Protein AF-A0AAV6YDW3-F1 (afdb_monomer_lite)

Structure (mmCIF, N/CA/C/O backbone):
data_AF-A0AAV6YDW3-F1
#
_entry.id   AF-A0AAV6YDW3-F1
#
loop_
_atom_site.group_PDB
_atom_site.id
_atom_site.type_symbol
_atom_site.label_atom_id
_atom_site.label_alt_id
_atom_site.label_comp_id
_atom_site.label_asym_id
_atom_site.label_entity_id
_atom_site.label_seq_id
_atom_site.pdbx_PDB_ins_code
_atom_site.Cartn_x
_atom_site.Cartn_y
_atom_site.Cartn_z
_atom_site.occupancy
_atom_site.B_iso_or_equiv
_atom_site.auth_seq_id
_atom_site.auth_comp_id
_atom_site.auth_asym_id
_atom_site.auth_atom_id
_atom_site.pdbx_PDB_model_num
ATOM 1 N N . MET A 1 1 ? -44.031 37.460 118.265 1.00 44.16 1 MET A N 1
ATOM 2 C CA . MET A 1 1 ? -44.912 36.493 117.574 1.00 44.16 1 MET A CA 1
ATOM 3 C C . MET A 1 1 ? -44.853 36.763 116.082 1.00 44.16 1 MET A C 1
ATOM 5 O O . MET A 1 1 ? -45.245 37.826 115.623 1.00 44.16 1 MET A O 1
ATOM 9 N N . THR A 1 2 ? -44.232 35.830 115.377 1.00 41.59 2 THR A N 1
ATOM 10 C CA . THR A 1 2 ? -43.869 35.824 113.960 1.00 41.59 2 THR A CA 1
ATOM 11 C C . THR A 1 2 ? -45.089 35.579 113.068 1.00 41.59 2 THR A C 1
ATOM 13 O O . THR A 1 2 ? -45.880 34.676 113.323 1.00 41.59 2 THR A O 1
ATOM 16 N N . ARG A 1 3 ? -45.240 36.364 111.994 1.00 50.09 3 ARG A N 1
ATOM 17 C CA . ARG A 1 3 ? -46.097 36.019 110.849 1.00 50.09 3 ARG A CA 1
ATOM 18 C C . ARG A 1 3 ? -45.210 35.919 109.620 1.00 50.09 3 ARG A C 1
ATOM 20 O O . ARG A 1 3 ? -44.779 36.926 109.065 1.00 50.09 3 ARG A O 1
ATOM 27 N N . ASP A 1 4 ? -44.905 34.675 109.285 1.00 50.72 4 ASP A N 1
ATOM 28 C CA . ASP A 1 4 ? -44.016 34.274 108.210 1.00 50.72 4 ASP A CA 1
ATOM 29 C C . ASP A 1 4 ? -44.632 34.612 106.844 1.00 50.72 4 ASP A C 1
ATOM 31 O O . ASP A 1 4 ? -45.811 34.349 106.576 1.00 50.72 4 ASP A O 1
ATOM 35 N N . ARG A 1 5 ? -43.848 35.283 106.002 1.00 55.53 5 ARG A N 1
ATOM 36 C CA . ARG A 1 5 ? -44.283 35.894 104.743 1.00 55.53 5 ARG A CA 1
ATOM 37 C C . ARG A 1 5 ? -43.894 34.956 103.600 1.00 55.53 5 ARG A C 1
ATOM 39 O O . ARG A 1 5 ? -42.721 34.706 103.361 1.00 55.53 5 ARG A O 1
ATOM 46 N N . ARG A 1 6 ? -44.900 34.458 102.875 1.00 52.00 6 ARG A N 1
ATOM 47 C CA . ARG A 1 6 ? -44.760 33.703 101.616 1.00 52.00 6 ARG A CA 1
ATOM 48 C C . ARG A 1 6 ? -43.879 34.424 100.576 1.00 52.00 6 ARG A C 1
ATOM 50 O O . ARG A 1 6 ? -43.940 35.650 100.489 1.00 52.00 6 ARG A O 1
ATOM 57 N N . ARG A 1 7 ? -43.354 33.598 99.647 1.00 51.25 7 ARG A N 1
ATOM 58 C CA . ARG A 1 7 ? -42.756 33.850 98.302 1.00 51.25 7 ARG A CA 1
ATOM 59 C C . ARG A 1 7 ? -41.217 33.819 98.353 1.00 51.25 7 ARG A C 1
ATOM 61 O O . ARG A 1 7 ? -40.644 34.472 99.200 1.00 51.25 7 ARG A O 1
ATOM 68 N N . HIS A 1 8 ? -40.468 33.101 97.518 1.00 46.56 8 HIS A N 1
ATOM 69 C CA . HIS A 1 8 ? -40.717 32.537 96.192 1.00 46.56 8 HIS A CA 1
ATOM 70 C C . HIS A 1 8 ? -39.693 31.403 95.960 1.00 46.56 8 HIS A C 1
ATOM 72 O O . HIS A 1 8 ? -38.495 31.661 95.912 1.00 46.56 8 HIS A O 1
ATOM 78 N N . GLY A 1 9 ? -40.145 30.156 95.806 1.00 48.78 9 GLY A N 1
ATOM 79 C CA . GLY A 1 9 ? -39.332 29.083 95.231 1.00 48.78 9 GLY A CA 1
ATOM 80 C C . GLY A 1 9 ? -39.465 29.128 93.713 1.00 48.78 9 GLY A C 1
ATOM 81 O O . GLY A 1 9 ? -40.416 28.578 93.168 1.00 48.78 9 GLY A O 1
ATOM 82 N N . GLY A 1 10 ? -38.561 29.841 93.044 1.00 44.91 10 GLY A N 1
ATOM 83 C CA . GLY A 1 10 ? -38.456 29.892 91.585 1.00 44.91 10 GLY A CA 1
ATOM 84 C C . GLY A 1 10 ? -37.465 28.849 91.078 1.00 44.91 10 GLY A C 1
ATOM 85 O O . GLY A 1 10 ? -36.402 29.201 90.585 1.00 44.91 10 GLY A O 1
ATOM 86 N N . GLY A 1 11 ? -37.779 27.565 91.258 1.00 51.06 11 GLY A N 1
ATOM 87 C CA . GLY A 1 11 ? -37.057 26.480 90.597 1.00 51.06 11 GLY A CA 1
ATOM 88 C C . GLY A 1 11 ? -37.570 26.352 89.1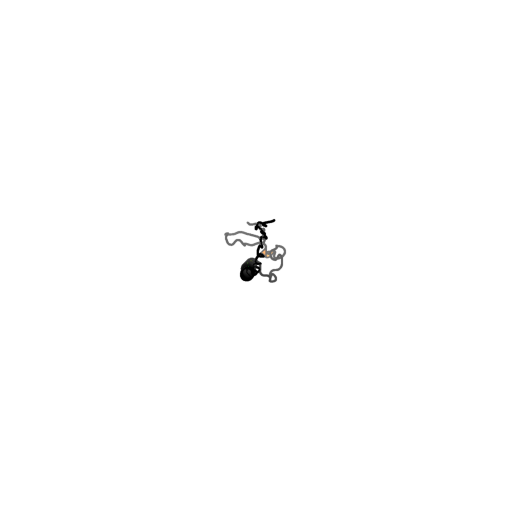70 1.00 51.06 11 GLY A C 1
ATOM 89 O O . GLY A 1 11 ? -38.575 25.689 88.933 1.00 51.06 11 GLY A O 1
ATOM 90 N N . GLU A 1 12 ? -36.919 27.029 88.230 1.00 48.06 12 GLU A N 1
ATOM 91 C CA . GLU A 1 12 ? -37.217 26.933 86.802 1.00 48.06 12 GLU A CA 1
ATOM 92 C C . GLU A 1 12 ? -36.916 25.505 86.316 1.00 48.06 12 GLU A C 1
ATOM 94 O O . GLU A 1 12 ? -35.780 25.134 86.015 1.00 48.06 12 GLU A O 1
ATOM 99 N N . HIS A 1 13 ? -37.941 24.655 86.287 1.00 55.34 13 HIS A N 1
ATOM 100 C CA . HIS A 1 13 ? -37.845 23.315 85.724 1.00 55.34 13 HIS A CA 1
ATOM 101 C C . HIS A 1 13 ? -37.905 23.436 84.194 1.00 55.34 13 HIS A C 1
ATOM 103 O O . HIS A 1 13 ? -38.980 23.443 83.596 1.00 55.34 13 HIS A O 1
ATOM 109 N N . ARG A 1 14 ? -36.745 23.598 83.544 1.00 58.53 14 ARG A N 1
ATOM 110 C CA . ARG A 1 14 ? -36.654 23.492 82.079 1.00 58.53 14 ARG A CA 1
ATOM 111 C C . ARG A 1 14 ? -36.919 22.038 81.669 1.00 58.53 14 ARG A C 1
ATOM 113 O O . ARG A 1 14 ? -36.224 21.153 82.172 1.00 58.53 14 ARG A O 1
ATOM 120 N N . PRO A 1 15 ? -37.865 21.757 80.756 1.00 65.06 15 PRO A N 1
ATOM 121 C CA . PRO A 1 15 ? -38.017 20.412 80.219 1.00 65.06 15 PRO A CA 1
ATOM 122 C C . PRO A 1 15 ? -36.770 20.025 79.400 1.00 65.06 15 PRO A C 1
ATOM 124 O O . PRO A 1 15 ? -36.152 20.896 78.775 1.00 65.06 15 PRO A O 1
ATOM 127 N N . PRO A 1 16 ? -36.369 18.740 79.384 1.00 68.31 16 PRO A N 1
ATOM 128 C CA . PRO A 1 16 ? -35.230 18.293 78.592 1.00 68.31 16 PRO A CA 1
ATOM 129 C C . PRO A 1 16 ? -35.503 18.492 77.089 1.00 68.31 16 PRO A C 1
ATOM 131 O O . PRO A 1 16 ? -36.642 18.330 76.642 1.00 68.31 16 PRO A O 1
ATOM 134 N N . PRO A 1 17 ? -34.482 18.822 76.277 1.00 63.31 17 PRO A N 1
ATOM 135 C CA . PRO A 1 17 ? -34.656 18.986 74.840 1.00 63.31 17 PRO A CA 1
ATOM 136 C C . PRO A 1 17 ? -35.069 17.655 74.198 1.00 63.31 17 PRO A C 1
ATOM 138 O O . PRO A 1 17 ? -34.374 16.643 74.315 1.00 63.31 17 PRO A O 1
ATOM 141 N N . VAL A 1 18 ? -36.200 17.663 73.489 1.00 67.44 18 VAL A N 1
ATOM 142 C CA . VAL A 1 18 ? -36.671 16.538 72.672 1.00 67.44 18 VAL A CA 1
ATOM 143 C C . VAL A 1 18 ? -35.637 16.276 71.573 1.00 67.44 18 VAL A C 1
ATOM 145 O O . VAL A 1 18 ? -35.454 17.091 70.666 1.00 67.44 18 VAL A O 1
ATOM 148 N N . ARG A 1 19 ? -34.932 15.141 71.657 1.00 63.16 19 ARG A N 1
ATOM 149 C CA . ARG A 1 19 ? -34.011 14.680 70.611 1.00 63.16 19 ARG A CA 1
ATOM 150 C C . ARG A 1 19 ? -34.823 14.399 69.345 1.00 63.16 19 ARG A C 1
ATOM 152 O O . ARG A 1 19 ? -35.603 13.451 69.313 1.00 63.16 19 ARG A O 1
ATOM 159 N N . LYS A 1 20 ? -34.649 15.218 68.304 1.00 66.12 20 LYS A N 1
ATOM 160 C CA . LYS A 1 20 ? -35.160 14.899 66.963 1.00 66.12 20 LYS A CA 1
ATOM 161 C C . LYS A 1 20 ? -34.512 13.585 66.492 1.00 66.12 20 LYS A C 1
ATOM 163 O O . LYS A 1 20 ? -33.308 13.421 66.710 1.00 66.12 20 LYS A O 1
ATOM 168 N N . PRO A 1 21 ? -35.261 12.656 65.873 1.00 67.44 21 PRO A N 1
ATOM 169 C CA . PRO A 1 21 ? -34.664 11.450 65.314 1.00 67.44 21 PRO A CA 1
ATOM 170 C C . PRO A 1 21 ? -33.630 11.818 64.232 1.00 67.44 21 PRO A C 1
ATOM 172 O O . PRO A 1 21 ? -33.793 12.843 63.559 1.00 67.44 21 PRO A O 1
ATOM 175 N N . PRO A 1 22 ? -32.557 11.021 64.075 1.00 67.88 22 PRO A N 1
ATOM 176 C CA . PRO A 1 22 ? -31.538 11.265 63.061 1.00 67.88 22 PRO A CA 1
ATOM 177 C C . PRO A 1 22 ? -32.168 11.238 61.663 1.00 67.88 22 PRO A C 1
ATOM 179 O O . PRO A 1 22 ? -33.020 10.398 61.372 1.00 67.88 22 PRO A O 1
ATOM 182 N N . ALA A 1 23 ? -31.765 12.183 60.811 1.00 68.50 23 ALA A N 1
ATOM 183 C CA . ALA A 1 23 ? -32.256 12.288 59.441 1.00 68.50 23 ALA A CA 1
ATOM 184 C C . ALA A 1 23 ? -32.012 10.976 58.662 1.00 68.50 23 ALA A C 1
ATOM 186 O O . ALA A 1 23 ? -30.963 10.349 58.848 1.00 68.50 23 ALA A O 1
ATOM 187 N N . PRO A 1 24 ? -32.941 10.549 57.784 1.00 68.06 24 PRO A N 1
ATOM 188 C CA . PRO A 1 24 ? -32.719 9.383 56.940 1.00 68.06 24 PRO A CA 1
ATOM 189 C C . PRO A 1 24 ? -31.531 9.635 55.993 1.00 68.06 24 PRO A C 1
ATOM 191 O O . PRO A 1 24 ? -31.353 10.761 55.522 1.00 68.06 24 PRO A O 1
ATOM 194 N N . PRO A 1 25 ? -30.710 8.612 55.697 1.00 68.06 25 PRO A N 1
ATOM 195 C CA . PRO A 1 25 ? -29.536 8.770 54.845 1.00 68.06 25 PRO A CA 1
ATOM 196 C C . PRO A 1 25 ? -29.942 9.243 53.434 1.00 68.06 25 PRO A C 1
ATOM 198 O O . PRO A 1 25 ? -30.832 8.634 52.830 1.00 68.06 25 PRO A O 1
ATOM 201 N N . PRO A 1 26 ? -29.315 10.300 52.884 1.00 64.50 26 PRO A N 1
ATOM 202 C CA . PRO A 1 26 ? -29.692 10.818 51.576 1.00 64.50 26 PRO A CA 1
ATOM 203 C C . PRO A 1 26 ? -29.249 9.910 50.408 1.00 64.50 26 PRO A C 1
ATOM 205 O O . PRO A 1 26 ? -28.121 9.432 50.332 1.00 64.50 26 PRO A O 1
ATOM 208 N N . GLU A 1 27 ? -30.205 9.701 49.499 1.00 62.06 27 GLU A N 1
ATOM 209 C CA . GLU A 1 27 ? -30.113 9.416 48.056 1.00 62.06 27 GLU A CA 1
ATOM 210 C C . GLU A 1 27 ? -29.158 8.334 47.509 1.00 62.06 27 GLU A C 1
ATOM 212 O O . GLU A 1 27 ? -28.184 8.582 46.802 1.00 62.06 27 GLU A O 1
ATOM 217 N N . ARG A 1 28 ? -29.597 7.075 47.611 1.00 64.75 28 ARG A N 1
ATOM 218 C CA . ARG A 1 28 ? -29.065 5.937 46.827 1.00 64.75 28 ARG A CA 1
ATOM 219 C C . ARG A 1 28 ? -29.390 5.976 45.319 1.00 64.75 28 ARG A C 1
ATOM 221 O O . ARG A 1 28 ? -28.801 5.212 44.554 1.00 64.75 28 ARG A O 1
ATOM 228 N N . LYS A 1 29 ? -30.352 6.802 44.876 1.00 66.88 29 LYS A N 1
ATOM 229 C CA . LYS A 1 29 ? -30.825 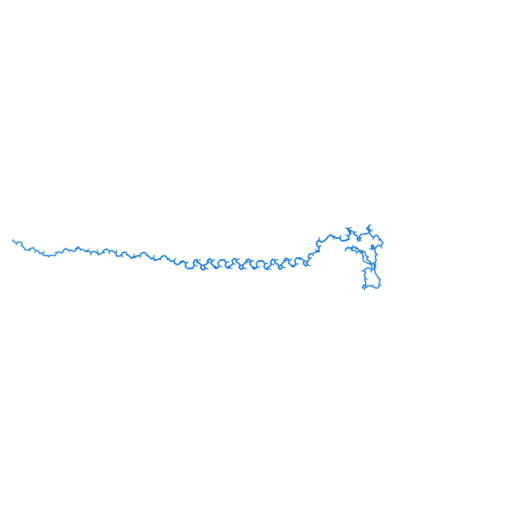6.850 43.473 1.00 66.88 29 LYS A CA 1
ATOM 230 C C . LYS A 1 29 ? -29.858 7.590 42.542 1.00 66.88 29 LYS A C 1
ATOM 232 O O . LYS A 1 29 ? -29.559 7.058 41.476 1.00 66.88 29 LYS A O 1
ATOM 237 N N . GLY A 1 30 ? -29.315 8.738 42.958 1.00 73.12 30 GLY A N 1
ATOM 238 C CA . GLY A 1 30 ? -28.357 9.512 42.154 1.00 73.12 30 GLY A CA 1
ATOM 239 C C . GLY A 1 30 ? -27.075 8.734 41.838 1.00 73.12 30 GLY A C 1
ATOM 240 O O . GLY A 1 30 ? -26.605 8.744 40.705 1.00 73.12 30 GLY A O 1
ATOM 241 N N . SER A 1 31 ? -26.581 7.947 42.799 1.00 82.44 31 SER A N 1
ATOM 242 C CA . SER A 1 31 ? -25.412 7.076 42.607 1.00 82.44 31 SER A CA 1
ATOM 243 C C . SER A 1 31 ? -25.631 6.007 41.524 1.00 82.44 31 SER A C 1
ATOM 245 O O . SER A 1 31 ? -24.743 5.763 40.710 1.00 82.44 31 SER A O 1
ATOM 247 N N . ARG A 1 32 ? -26.829 5.411 41.444 1.00 88.56 32 ARG A N 1
ATOM 248 C CA . ARG A 1 32 ? -27.157 4.433 40.390 1.00 88.56 32 ARG A CA 1
ATOM 249 C C . ARG A 1 32 ? -27.254 5.083 39.013 1.00 88.56 32 ARG A C 1
ATOM 251 O O . ARG A 1 32 ? -26.747 4.517 38.053 1.00 88.56 32 ARG A O 1
ATOM 258 N N . VAL A 1 33 ? -27.869 6.263 38.919 1.00 91.81 33 VAL A N 1
ATOM 259 C CA . VAL A 1 33 ? -27.963 7.014 37.654 1.00 91.81 33 VAL A CA 1
ATOM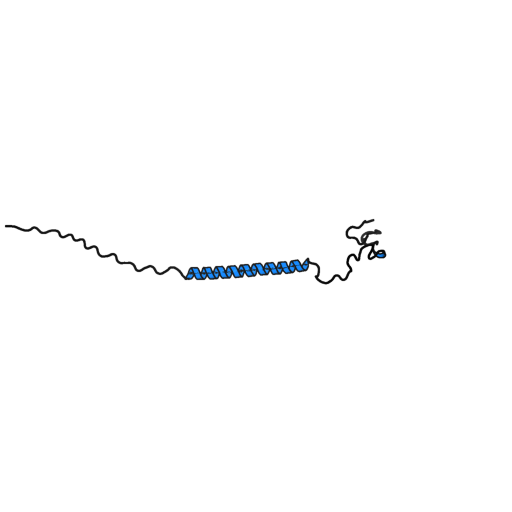 260 C C . VAL A 1 33 ? -26.573 7.418 37.166 1.00 91.81 33 VAL A C 1
ATOM 262 O O . VAL A 1 33 ? -26.271 7.241 35.991 1.00 91.81 33 VAL A O 1
ATOM 265 N N . LEU A 1 34 ? -25.702 7.873 38.070 1.00 93.12 34 LEU A N 1
ATOM 266 C CA . LEU A 1 34 ? -24.320 8.211 37.743 1.00 93.12 34 LEU A CA 1
ATOM 267 C C . LEU A 1 34 ? -23.531 6.990 37.249 1.00 93.12 34 LEU A C 1
ATOM 269 O O . LEU A 1 34 ? -22.838 7.085 36.244 1.00 93.12 34 LEU A O 1
ATOM 273 N N . LEU A 1 35 ? -23.668 5.831 37.901 1.00 93.81 35 LEU A N 1
ATOM 274 C CA . LEU A 1 35 ? -23.023 4.593 37.449 1.00 93.81 35 LEU A CA 1
ATOM 275 C C . LEU A 1 35 ? -23.506 4.164 36.061 1.00 93.81 35 LEU A C 1
ATOM 277 O O . LEU A 1 35 ? -22.690 3.795 35.220 1.00 93.81 35 LEU A O 1
ATOM 281 N N . VAL A 1 36 ? -24.813 4.248 35.802 1.00 95.06 36 VAL A N 1
ATOM 282 C CA . VAL A 1 36 ? -25.380 3.950 34.480 1.00 95.06 36 VAL A CA 1
ATOM 283 C C . VAL A 1 36 ? -24.872 4.941 33.432 1.00 95.06 36 VAL A C 1
ATOM 285 O O . VAL A 1 36 ? -24.530 4.520 32.331 1.00 95.06 36 VAL A O 1
ATOM 288 N N . ALA A 1 37 ? -24.763 6.227 33.772 1.00 95.00 37 ALA A N 1
ATOM 289 C CA . ALA A 1 37 ? -24.229 7.255 32.881 1.00 95.00 37 ALA A CA 1
ATOM 290 C C . ALA A 1 37 ? -22.738 7.048 32.570 1.00 95.00 37 ALA A C 1
ATOM 292 O O . ALA A 1 37 ? -22.314 7.202 31.428 1.00 95.00 37 ALA A O 1
ATOM 293 N N . ILE A 1 38 ? -21.935 6.659 33.562 1.00 96.19 38 ILE A N 1
ATOM 294 C CA . ILE A 1 38 ? -20.520 6.329 33.352 1.00 96.19 38 ILE A CA 1
ATOM 295 C C . ILE A 1 38 ? -20.404 5.092 32.460 1.00 96.19 38 ILE A C 1
ATOM 297 O O . ILE A 1 38 ? -19.644 5.102 31.494 1.00 96.19 38 ILE A O 1
ATOM 301 N N . LEU A 1 39 ? -21.187 4.045 32.733 1.00 96.62 39 LEU A N 1
ATOM 302 C CA . LEU A 1 39 ? -21.172 2.819 31.939 1.00 96.62 39 LEU A CA 1
ATOM 303 C C . LEU A 1 39 ? -21.582 3.088 30.483 1.00 96.62 39 LEU A C 1
ATOM 305 O O . LEU A 1 39 ? -20.906 2.636 29.560 1.00 96.62 39 LEU A O 1
ATOM 309 N N . SER A 1 40 ? -22.655 3.854 30.265 1.00 95.19 40 SER A N 1
ATOM 310 C CA . SER A 1 40 ? -23.120 4.202 28.919 1.00 95.19 40 SER A CA 1
ATOM 311 C C . SER A 1 40 ? -22.112 5.078 28.175 1.00 95.19 40 SER A C 1
ATOM 313 O O . SER A 1 40 ? -21.892 4.870 26.982 1.00 95.19 40 SER A O 1
ATOM 315 N N . CYS A 1 41 ? -21.439 5.994 28.876 1.00 96.69 41 CYS A N 1
ATOM 316 C CA . CYS A 1 41 ? -20.368 6.812 28.319 1.00 96.69 41 CYS A CA 1
ATOM 317 C C . CYS A 1 41 ? -19.183 5.951 27.857 1.00 96.69 41 CYS A C 1
ATOM 319 O O . CYS A 1 41 ? -18.735 6.087 26.719 1.00 96.69 41 CYS A O 1
ATOM 321 N N . LEU A 1 42 ? -18.724 5.007 28.68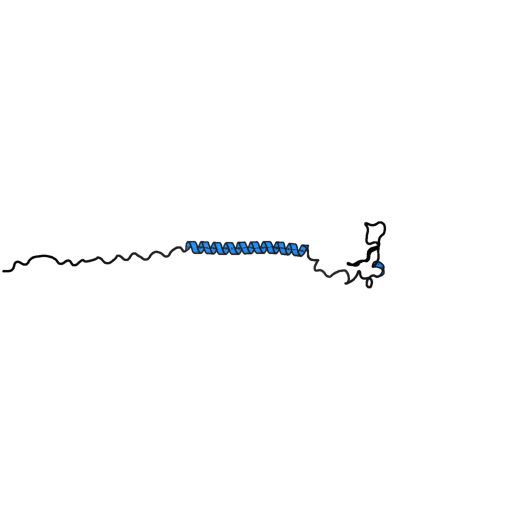6 1.00 97.12 42 LEU A N 1
ATOM 322 C CA . LEU A 1 42 ? -17.635 4.091 28.327 1.00 97.12 42 LEU A CA 1
ATOM 323 C C . LEU A 1 42 ? -17.987 3.230 27.107 1.00 97.12 42 LEU A C 1
ATOM 325 O O . LEU A 1 42 ? -17.163 3.073 26.205 1.00 97.12 42 LEU A O 1
ATOM 329 N N . ILE A 1 43 ? -19.220 2.719 27.044 1.00 97.44 43 ILE A N 1
ATOM 330 C CA . ILE A 1 43 ? -19.706 1.945 25.894 1.00 97.44 43 ILE A CA 1
ATOM 331 C C . ILE A 1 43 ? -19.749 2.821 24.633 1.00 97.44 43 ILE A C 1
ATOM 333 O O . ILE A 1 43 ? -19.278 2.397 23.577 1.00 97.44 43 ILE A O 1
ATOM 337 N N . GLY A 1 44 ? -20.259 4.051 24.740 1.00 96.81 44 GLY A N 1
ATOM 338 C CA . GLY A 1 44 ? -20.316 5.004 23.631 1.00 96.81 44 GLY A CA 1
ATOM 339 C C . GLY A 1 44 ? -18.931 5.361 23.088 1.00 96.81 44 GLY A C 1
ATOM 340 O O . GLY A 1 44 ? -18.703 5.286 21.880 1.00 96.81 44 GLY A O 1
ATOM 341 N N . PHE A 1 45 ? -17.979 5.670 23.972 1.00 97.25 45 PHE A N 1
ATOM 342 C CA . PHE A 1 45 ? -16.592 5.940 23.586 1.00 97.25 45 PHE A CA 1
ATOM 343 C C . PHE A 1 45 ? -15.915 4.718 22.960 1.00 97.25 45 PHE A C 1
ATOM 345 O O . PHE A 1 45 ? -15.225 4.858 21.949 1.00 97.25 45 PHE A O 1
ATOM 352 N N . GLY A 1 46 ? -16.145 3.518 23.503 1.00 97.31 46 GLY A N 1
ATOM 353 C CA . GLY A 1 46 ? -15.637 2.271 22.931 1.00 97.31 46 GLY A CA 1
ATOM 354 C C . GLY A 1 46 ? -16.161 2.024 21.514 1.00 97.31 46 GLY A C 1
ATOM 355 O O . GLY A 1 46 ? -15.378 1.768 20.598 1.00 97.31 46 GLY A O 1
ATOM 356 N N . ALA A 1 47 ? -17.472 2.175 21.302 1.00 96.88 47 ALA A N 1
ATOM 357 C CA . ALA A 1 47 ? -18.097 2.024 19.989 1.00 96.88 47 ALA A CA 1
ATOM 358 C C . ALA A 1 47 ? -17.598 3.075 18.983 1.00 96.88 47 ALA A C 1
ATOM 360 O O . ALA A 1 47 ? -17.308 2.749 17.827 1.00 96.88 47 ALA A O 1
ATOM 361 N N . PHE A 1 48 ? -17.440 4.327 19.422 1.00 96.75 48 PHE A N 1
ATOM 362 C CA . PHE A 1 48 ? -16.896 5.397 18.593 1.00 96.75 48 PHE A CA 1
ATOM 363 C C . PHE A 1 48 ? -15.442 5.121 18.192 1.00 96.75 48 PHE A C 1
ATOM 365 O O . PHE A 1 48 ? -15.105 5.189 17.007 1.00 96.75 48 PHE A O 1
ATOM 372 N N . GLY A 1 49 ? -14.586 4.751 19.147 1.00 96.88 49 GLY A N 1
ATOM 373 C CA . GLY A 1 49 ? -13.195 4.387 18.880 1.00 96.88 49 GLY A CA 1
ATOM 374 C C . GLY A 1 49 ? -13.086 3.211 17.908 1.00 96.88 49 GLY A C 1
ATOM 375 O O . GLY A 1 49 ? -12.343 3.281 16.929 1.00 96.88 49 GLY A O 1
ATOM 376 N N . TYR A 1 50 ? -13.896 2.170 18.109 1.00 97.25 50 TYR A N 1
ATOM 377 C CA . TYR A 1 50 ? -13.938 1.003 17.230 1.00 97.25 50 TYR A CA 1
ATOM 378 C C . TYR A 1 50 ? -14.378 1.350 15.800 1.00 97.25 50 TYR A C 1
ATOM 380 O O . TYR A 1 50 ? -13.756 0.905 14.835 1.00 97.25 50 TYR A O 1
ATOM 388 N N . SER A 1 51 ? -15.408 2.188 15.645 1.00 96.38 51 SER A N 1
ATOM 389 C CA . SER A 1 51 ? -15.875 2.648 14.331 1.00 96.38 51 SER A CA 1
ATOM 390 C C . SER A 1 51 ? -14.781 3.405 13.572 1.00 96.38 51 SER A C 1
ATOM 392 O O . SER A 1 51 ? -14.527 3.131 12.397 1.00 96.38 51 SER A O 1
ATOM 394 N N . ASN A 1 52 ? -14.071 4.308 14.253 1.00 96.50 52 ASN A N 1
ATOM 395 C CA . ASN A 1 52 ? -12.949 5.035 13.657 1.00 96.50 52 ASN A CA 1
ATOM 396 C C . ASN A 1 52 ? -11.781 4.107 13.306 1.00 96.50 52 ASN A C 1
ATOM 398 O O . ASN A 1 52 ? -11.227 4.212 12.213 1.00 96.50 52 ASN A O 1
ATOM 402 N N . TYR A 1 53 ? -11.450 3.153 14.179 1.00 96.88 53 TYR A N 1
ATOM 403 C CA . TYR A 1 53 ? -10.420 2.151 13.909 1.00 96.88 53 TYR A CA 1
ATOM 404 C C . TYR A 1 53 ? -10.749 1.306 12.673 1.00 96.88 53 TYR A C 1
ATOM 406 O O . TYR A 1 53 ? -9.877 1.071 11.838 1.00 96.88 53 TYR A O 1
ATOM 414 N N . MET A 1 54 ? -12.005 0.882 12.509 1.00 97.38 54 MET A N 1
ATOM 415 C CA . MET A 1 54 ? -12.413 0.098 11.342 1.00 97.38 54 MET A CA 1
ATOM 416 C C . MET A 1 54 ? -12.307 0.896 10.042 1.00 97.38 54 MET A C 1
ATOM 418 O O . MET A 1 54 ? -11.777 0.376 9.058 1.00 97.38 54 MET A O 1
ATOM 422 N N . LYS A 1 55 ? -12.714 2.171 10.051 1.00 96.81 55 LYS A N 1
ATOM 423 C CA . LYS A 1 55 ? -12.528 3.081 8.909 1.00 96.81 55 LYS A CA 1
ATOM 424 C C . LYS A 1 55 ? -11.048 3.278 8.582 1.00 96.81 55 LYS A C 1
ATOM 426 O O . LYS A 1 55 ? -10.653 3.154 7.427 1.00 96.81 55 LYS A O 1
ATOM 431 N N . TRP A 1 56 ? -10.218 3.520 9.597 1.00 97.00 56 TRP A N 1
ATOM 432 C CA . TRP A 1 56 ? -8.773 3.662 9.427 1.00 97.00 56 TRP A CA 1
ATOM 433 C C . TRP A 1 56 ? -8.140 2.392 8.848 1.00 97.00 56 TRP A C 1
ATOM 435 O O . TRP A 1 56 ? -7.404 2.458 7.868 1.00 97.00 56 TRP A O 1
ATOM 445 N N . ARG A 1 57 ? -8.487 1.217 9.381 1.00 96.12 57 ARG A N 1
ATOM 446 C CA . ARG A 1 57 ? -7.990 -0.078 8.899 1.00 96.12 57 ARG A CA 1
ATOM 447 C C . ARG A 1 57 ? -8.342 -0.319 7.430 1.00 96.12 57 ARG A C 1
ATOM 449 O O . ARG A 1 57 ? -7.529 -0.875 6.695 1.00 96.12 57 ARG A O 1
ATOM 456 N N . GLN A 1 58 ? -9.539 0.077 7.002 1.00 95.19 58 GLN A N 1
ATOM 457 C CA . GLN A 1 58 ? -9.942 0.005 5.597 1.00 95.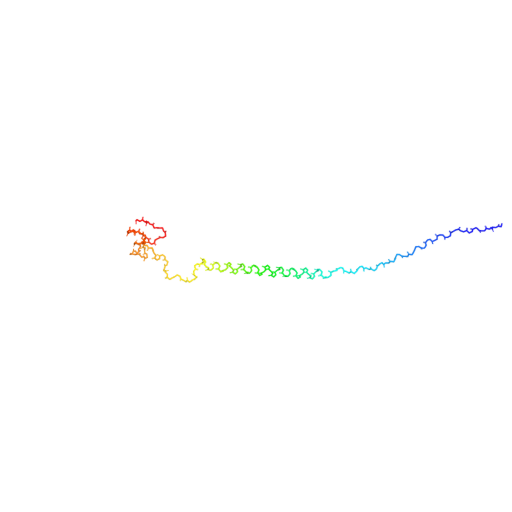19 58 GLN A CA 1
ATOM 458 C C . GLN A 1 58 ? -9.147 0.989 4.737 1.00 95.19 58 GLN A C 1
ATOM 460 O O . GLN A 1 58 ? -8.606 0.582 3.713 1.00 95.19 58 GLN A O 1
ATOM 465 N N . ALA A 1 59 ? -9.006 2.241 5.178 1.00 95.69 59 ALA A N 1
ATOM 466 C CA . ALA A 1 59 ? -8.234 3.254 4.463 1.00 95.69 59 ALA A CA 1
ATOM 467 C C . ALA A 1 59 ? -6.774 2.823 4.254 1.00 95.69 59 ALA A C 1
ATOM 469 O O . ALA A 1 59 ? -6.259 2.918 3.144 1.00 95.69 59 ALA A O 1
ATOM 470 N N . VAL A 1 60 ? -6.135 2.265 5.290 1.00 96.38 60 VAL A N 1
ATOM 471 C CA . VAL A 1 60 ? -4.765 1.739 5.205 1.00 96.38 60 VAL A CA 1
ATOM 472 C C . VAL A 1 60 ? -4.668 0.653 4.138 1.00 96.38 60 VAL A C 1
ATOM 474 O O . VAL A 1 60 ? -3.804 0.732 3.275 1.00 96.38 60 VAL A O 1
ATOM 477 N N . ARG A 1 61 ? -5.590 -0.317 4.129 1.00 94.94 61 ARG A N 1
ATOM 478 C CA . ARG A 1 61 ? -5.585 -1.410 3.141 1.00 94.94 61 ARG A CA 1
ATOM 479 C C . ARG A 1 61 ? -5.724 -0.936 1.695 1.00 94.94 61 ARG A C 1
ATOM 481 O O . ARG A 1 61 ? -5.239 -1.626 0.809 1.00 94.94 61 ARG A O 1
ATOM 488 N N . VAL A 1 62 ? -6.390 0.196 1.462 1.00 95.19 62 VAL A N 1
ATOM 489 C CA . VAL A 1 62 ? -6.566 0.773 0.119 1.00 95.19 62 VAL A CA 1
ATOM 490 C C . VAL A 1 62 ? -5.281 1.433 -0.386 1.00 95.19 62 VAL A C 1
ATOM 492 O O . VAL A 1 62 ? -5.004 1.376 -1.579 1.00 95.19 62 VAL A O 1
ATOM 495 N N . VAL A 1 63 ? -4.488 2.046 0.499 1.00 96.56 63 VAL A N 1
ATOM 496 C CA . VAL A 1 63 ? -3.264 2.773 0.109 1.00 96.56 63 VAL A CA 1
ATOM 497 C C . VAL A 1 63 ? -1.997 1.920 0.177 1.00 96.56 63 VAL A C 1
ATOM 499 O O . VAL A 1 63 ? -0.999 2.246 -0.463 1.00 96.56 63 VAL A O 1
ATOM 502 N N . THR A 1 64 ? -2.002 0.837 0.955 1.00 96.12 64 THR A N 1
ATOM 503 C CA . THR A 1 64 ? -0.856 -0.070 1.065 1.00 96.12 64 THR A CA 1
ATOM 504 C C . THR A 1 64 ? -0.803 -1.044 -0.103 1.00 96.12 64 THR A C 1
ATOM 506 O O . THR A 1 64 ? -1.823 -1.610 -0.493 1.00 96.12 64 THR A O 1
ATOM 509 N N . LEU A 1 65 ? 0.406 -1.307 -0.604 1.00 94.81 65 LEU A N 1
ATOM 510 C CA . LEU A 1 65 ? 0.654 -2.367 -1.582 1.00 94.81 65 LEU A CA 1
ATOM 511 C C . LEU A 1 65 ? 0.185 -3.732 -1.057 1.00 94.81 65 LEU A C 1
ATOM 513 O O . LEU A 1 65 ? 0.183 -3.997 0.147 1.00 94.81 65 LEU A O 1
ATOM 517 N N . HIS A 1 66 ? -0.197 -4.608 -1.983 1.00 94.50 66 HIS A N 1
ATOM 518 C CA . HIS A 1 66 ? -0.651 -5.953 -1.652 1.00 94.50 66 HIS A CA 1
ATOM 519 C C . HIS A 1 66 ? 0.490 -6.772 -1.005 1.00 94.50 66 HIS A C 1
ATOM 521 O O . HIS A 1 66 ? 1.609 -6.733 -1.515 1.00 94.50 66 HIS A O 1
ATOM 527 N N . PRO A 1 67 ? 0.246 -7.522 0.092 1.00 94.25 67 PRO A N 1
ATOM 528 C CA . PRO A 1 67 ? 1.304 -8.180 0.867 1.00 94.25 67 PRO A CA 1
ATOM 529 C C . PRO A 1 67 ? 1.877 -9.458 0.230 1.00 94.25 67 PRO A C 1
ATOM 531 O O . PRO A 1 67 ? 2.646 -10.169 0.873 1.00 94.25 67 PRO A O 1
ATOM 534 N N . THR A 1 68 ? 1.497 -9.804 -0.999 1.00 95.62 68 THR A N 1
ATOM 535 C CA . THR A 1 68 ? 2.027 -10.990 -1.686 1.00 95.62 68 THR A CA 1
ATOM 536 C C . THR A 1 68 ? 3.469 -10.791 -2.128 1.00 95.62 68 THR A C 1
ATOM 538 O O . THR A 1 68 ? 3.900 -9.670 -2.401 1.00 95.62 68 THR A O 1
ATOM 541 N N . ALA A 1 69 ? 4.191 -11.901 -2.286 1.00 95.31 69 ALA A N 1
ATOM 542 C CA . ALA A 1 69 ? 5.520 -11.885 -2.879 1.00 95.31 69 ALA A CA 1
ATOM 543 C C . ALA A 1 69 ? 5.499 -11.191 -4.262 1.00 95.31 69 ALA A C 1
ATOM 545 O O . ALA A 1 69 ? 4.603 -11.470 -5.067 1.00 95.31 69 ALA A O 1
ATOM 546 N N . PRO A 1 70 ? 6.457 -10.291 -4.555 1.00 94.50 70 PRO A N 1
ATOM 547 C CA . PRO A 1 70 ? 6.581 -9.687 -5.875 1.00 94.50 70 PRO A CA 1
ATOM 548 C C . PRO A 1 70 ? 6.821 -10.750 -6.951 1.00 94.50 70 PRO A C 1
ATOM 550 O O . PRO A 1 70 ? 7.684 -11.609 -6.799 1.00 94.50 70 PRO A O 1
ATOM 553 N N . ILE A 1 71 ? 6.077 -10.669 -8.057 1.00 96.00 71 ILE A N 1
ATOM 554 C CA . ILE A 1 71 ? 6.259 -11.558 -9.221 1.00 96.00 71 ILE A CA 1
ATOM 555 C C . ILE A 1 71 ? 7.546 -11.203 -9.979 1.00 96.00 71 ILE A C 1
ATOM 557 O O . ILE A 1 71 ? 8.198 -12.059 -10.569 1.00 96.00 71 ILE A O 1
ATOM 561 N N . LEU A 1 72 ? 7.910 -9.920 -9.970 1.00 93.81 72 LEU A N 1
ATOM 562 C CA . LEU A 1 72 ? 9.106 -9.416 -10.631 1.00 93.81 72 LEU A CA 1
ATOM 563 C C . LEU A 1 72 ? 10.323 -9.569 -9.712 1.00 93.81 72 LEU A C 1
ATOM 565 O O . LEU A 1 72 ? 10.230 -9.229 -8.527 1.00 93.81 72 LEU A O 1
ATOM 569 N N . PRO A 1 73 ? 11.480 -9.993 -10.249 1.00 92.50 73 PRO A N 1
ATOM 570 C CA . PRO A 1 73 ? 12.706 -10.019 -9.476 1.00 92.50 73 PRO A CA 1
ATOM 571 C C . PRO A 1 73 ? 13.121 -8.593 -9.076 1.00 92.50 73 PRO A C 1
ATOM 573 O O . PRO A 1 73 ? 12.775 -7.614 -9.761 1.00 92.50 73 PRO A O 1
ATOM 576 N N . PRO A 1 74 ? 13.872 -8.454 -7.970 1.00 92.88 74 PRO A N 1
ATOM 577 C CA . PRO A 1 74 ? 14.392 -7.161 -7.554 1.00 92.88 74 PRO A CA 1
ATOM 578 C C . PRO A 1 74 ? 15.239 -6.558 -8.678 1.00 92.88 74 PRO A C 1
ATOM 580 O O . PRO A 1 74 ? 15.985 -7.262 -9.354 1.00 92.88 74 PRO A O 1
ATOM 583 N N . ASN A 1 75 ? 15.130 -5.243 -8.876 1.00 92.75 75 ASN A N 1
ATOM 584 C CA . ASN A 1 75 ? 15.901 -4.501 -9.882 1.00 92.75 75 ASN A CA 1
ATOM 585 C C . ASN A 1 75 ? 15.705 -4.973 -11.340 1.00 92.75 75 ASN A C 1
ATOM 587 O O . ASN A 1 75 ? 16.561 -4.711 -12.188 1.00 92.75 75 ASN A O 1
ATOM 591 N N . SER A 1 76 ? 14.566 -5.604 -11.647 1.00 94.44 76 SER A N 1
ATOM 592 C CA . SER A 1 76 ? 14.219 -6.139 -12.977 1.00 94.44 76 SER A CA 1
ATOM 593 C C . SER A 1 76 ? 14.332 -5.143 -14.137 1.00 94.44 76 SER A C 1
ATOM 595 O O . SER A 1 76 ? 14.592 -5.562 -15.256 1.00 94.44 76 SER A O 1
ATOM 597 N N . SER A 1 77 ? 14.178 -3.840 -13.886 1.00 94.81 77 SER A N 1
ATOM 598 C CA . SER A 1 77 ? 14.256 -2.791 -14.918 1.00 94.81 77 SER A CA 1
ATOM 599 C C . SER A 1 77 ? 15.647 -2.163 -15.090 1.00 94.81 77 SER A C 1
ATOM 601 O O . SER A 1 77 ? 15.791 -1.180 -15.818 1.00 94.81 77 SER A O 1
ATOM 603 N N . THR A 1 78 ? 16.670 -2.651 -14.382 1.00 94.00 78 THR A N 1
ATOM 604 C CA . THR A 1 78 ? 18.030 -2.099 -14.490 1.00 94.00 78 THR A CA 1
ATOM 605 C C . THR A 1 78 ? 18.715 -2.521 -15.786 1.00 94.00 78 THR A C 1
ATOM 607 O O . THR A 1 78 ? 18.413 -3.570 -16.349 1.00 94.00 78 THR A O 1
ATOM 610 N N . ALA A 1 79 ? 19.694 -1.729 -16.232 1.00 93.25 79 ALA A N 1
ATOM 611 C CA . ALA A 1 79 ? 20.491 -2.053 -17.414 1.00 93.25 79 ALA A CA 1
ATOM 612 C C . ALA A 1 79 ? 21.230 -3.398 -17.287 1.00 93.25 79 ALA A C 1
ATOM 614 O O . ALA A 1 79 ? 21.423 -4.079 -18.285 1.00 93.25 79 ALA A O 1
ATOM 615 N N . ALA A 1 80 ? 21.605 -3.796 -16.065 1.00 93.81 80 ALA A N 1
ATOM 616 C CA . ALA A 1 80 ? 22.241 -5.085 -15.808 1.00 93.81 80 ALA A CA 1
ATOM 617 C C . ALA A 1 80 ? 21.256 -6.265 -15.891 1.00 93.81 80 ALA A C 1
ATOM 619 O O . ALA A 1 80 ? 21.632 -7.336 -16.351 1.00 93.81 80 ALA A O 1
ATOM 620 N N . ALA A 1 81 ? 20.006 -6.080 -15.449 1.00 93.81 81 ALA A N 1
ATOM 621 C CA . ALA A 1 81 ? 18.998 -7.141 -15.451 1.00 93.81 81 ALA A CA 1
ATOM 622 C C . ALA A 1 81 ? 18.332 -7.330 -16.823 1.00 93.81 81 ALA A C 1
ATOM 624 O O . ALA A 1 81 ? 18.025 -8.454 -17.210 1.00 93.81 81 ALA A O 1
ATOM 625 N N . SER A 1 82 ? 18.095 -6.240 -17.555 1.00 93.62 82 SER A N 1
ATOM 626 C CA . SER A 1 82 ? 17.429 -6.271 -18.859 1.00 93.62 82 SER A CA 1
ATOM 627 C C . SER A 1 82 ? 18.035 -5.228 -19.814 1.00 93.62 82 SER A C 1
ATOM 629 O O . SER A 1 82 ? 17.410 -4.186 -20.048 1.00 93.62 82 SER A O 1
ATOM 631 N N . PRO A 1 83 ? 19.243 -5.461 -20.360 1.00 94.50 83 PRO A N 1
ATOM 632 C CA . PRO A 1 83 ? 19.940 -4.480 -21.198 1.00 94.50 83 PRO A CA 1
ATOM 633 C C . PRO A 1 83 ? 19.141 -4.116 -22.456 1.00 94.50 83 PRO A C 1
ATOM 635 O O . PRO A 1 83 ? 18.955 -2.933 -22.740 1.00 94.50 83 PRO A O 1
ATOM 638 N N . ASP A 1 84 ? 18.568 -5.114 -23.132 1.00 96.19 84 ASP A N 1
ATOM 639 C CA . ASP A 1 84 ? 17.821 -4.939 -24.388 1.00 96.19 84 ASP A CA 1
ATOM 640 C C . ASP A 1 84 ? 16.543 -4.105 -24.220 1.00 96.19 84 ASP A C 1
ATOM 642 O O . ASP A 1 84 ? 16.068 -3.464 -25.153 1.00 96.19 84 ASP A O 1
ATOM 646 N N . LEU A 1 85 ? 15.977 -4.101 -23.011 1.00 95.00 85 LEU A N 1
ATOM 647 C CA . LEU A 1 85 ? 14.742 -3.392 -22.681 1.00 95.00 85 LEU A CA 1
ATOM 648 C C . LEU A 1 85 ? 14.997 -2.074 -21.948 1.00 95.00 85 LEU A C 1
ATOM 650 O O . LEU A 1 85 ? 14.050 -1.333 -21.664 1.00 95.00 85 LEU A O 1
ATOM 654 N N . PHE A 1 86 ? 16.249 -1.772 -21.604 1.00 95.75 86 PHE A N 1
ATOM 655 C CA . PHE A 1 86 ? 16.562 -0.623 -20.768 1.00 95.75 86 PHE A CA 1
ATOM 656 C C . PHE A 1 86 ? 16.189 0.696 -21.453 1.00 95.75 86 PHE A C 1
ATOM 658 O O . PHE A 1 86 ? 15.600 1.564 -20.803 1.00 95.75 86 PHE A O 1
ATOM 665 N N . TRP A 1 87 ? 16.447 0.811 -22.759 1.00 95.62 87 TRP A N 1
ATOM 666 C CA . TRP A 1 87 ? 16.056 1.939 -23.608 1.00 95.62 87 TRP A CA 1
ATOM 667 C C . TRP A 1 87 ? 14.843 1.599 -24.472 1.00 95.62 87 TRP A C 1
ATOM 669 O O . TRP A 1 87 ? 14.687 0.473 -24.932 1.00 95.62 87 TRP A O 1
ATOM 679 N N . GLY A 1 88 ? 13.974 2.580 -24.707 1.00 94.88 88 GLY A N 1
ATOM 680 C CA . GLY A 1 88 ? 12.851 2.410 -25.622 1.00 94.88 88 GLY A CA 1
ATOM 681 C C . GLY A 1 88 ? 11.966 3.645 -25.731 1.00 94.88 88 GLY A C 1
ATOM 682 O O . GLY A 1 88 ? 12.178 4.659 -25.058 1.00 94.88 88 GLY A O 1
ATOM 683 N N . THR A 1 89 ? 10.938 3.545 -26.569 1.00 95.56 89 THR A N 1
ATOM 684 C CA . THR A 1 89 ? 9.958 4.607 -26.832 1.00 95.56 89 THR A CA 1
ATOM 685 C C . THR A 1 89 ? 8.835 4.628 -25.788 1.00 95.56 89 THR A C 1
ATOM 687 O 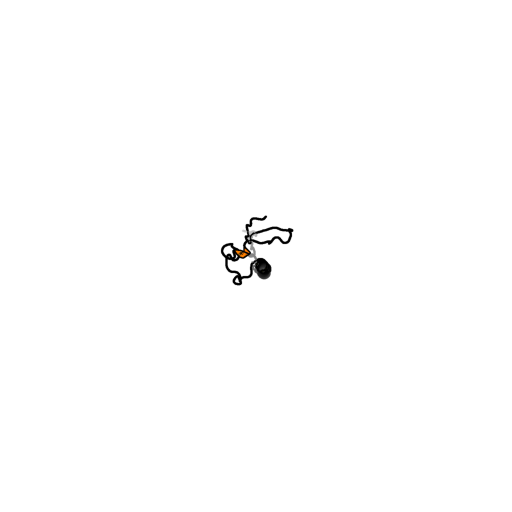O . THR A 1 89 ? 7.651 4.606 -26.114 1.00 95.56 89 THR A O 1
ATOM 690 N N . TYR A 1 90 ? 9.179 4.688 -24.495 1.00 94.94 90 TYR A N 1
ATOM 691 C CA . TYR A 1 90 ? 8.212 4.660 -23.377 1.00 94.94 90 TYR A CA 1
ATOM 692 C C . TYR A 1 90 ? 7.394 5.957 -23.203 1.00 94.94 90 TYR A C 1
ATOM 694 O O . TYR A 1 90 ? 6.798 6.183 -22.148 1.00 94.94 90 TYR A O 1
ATOM 702 N N . ARG A 1 91 ? 7.380 6.841 -24.209 1.00 92.19 91 ARG A N 1
ATOM 703 C CA . ARG A 1 91 ? 6.663 8.124 -24.209 1.00 92.19 91 ARG A CA 1
ATOM 704 C C . ARG A 1 91 ? 5.620 8.140 -25.332 1.00 92.19 91 ARG A C 1
ATOM 706 O O . ARG A 1 91 ? 5.845 8.795 -26.343 1.00 92.19 91 ARG A O 1
ATOM 713 N N . PRO A 1 92 ? 4.468 7.473 -25.147 1.00 94.00 92 PRO A N 1
ATOM 714 C CA . PRO A 1 92 ? 3.477 7.306 -26.215 1.00 94.00 92 PRO A CA 1
ATOM 715 C C . PRO A 1 92 ? 2.841 8.623 -26.696 1.00 94.00 92 PRO A C 1
ATOM 717 O O . PRO A 1 92 ? 2.248 8.665 -27.763 1.00 94.00 92 PRO A O 1
ATOM 720 N N . GLN A 1 93 ? 2.964 9.703 -25.921 1.00 95.75 93 GLN A N 1
ATOM 721 C CA . GLN A 1 93 ? 2.403 11.028 -26.219 1.00 95.75 93 GLN A CA 1
ATOM 722 C C . GLN A 1 93 ? 3.286 11.921 -27.114 1.00 95.75 93 GLN A C 1
ATOM 724 O O . GLN A 1 93 ? 2.928 13.069 -27.359 1.00 95.75 93 GLN A O 1
ATOM 729 N N . VAL A 1 94 ? 4.461 11.452 -27.546 1.00 94.25 94 VAL A N 1
ATOM 730 C CA . VAL A 1 94 ? 5.382 12.205 -28.415 1.00 94.25 94 VAL A CA 1
ATOM 731 C C . VAL A 1 94 ? 5.611 11.417 -29.697 1.00 94.25 94 VAL A C 1
ATOM 733 O O . VAL A 1 94 ? 5.696 10.195 -29.643 1.00 94.25 94 VAL A O 1
ATOM 736 N N . TYR A 1 95 ? 5.729 12.113 -30.833 1.00 93.12 95 TYR A N 1
ATOM 737 C CA . TYR A 1 95 ? 5.918 11.493 -32.151 1.00 93.12 95 TYR A CA 1
ATOM 738 C C . TYR A 1 95 ? 7.077 10.492 -32.182 1.00 93.12 95 TYR A C 1
ATOM 740 O O . TYR A 1 95 ? 6.913 9.365 -32.638 1.00 93.12 95 TYR A O 1
ATOM 748 N N . LEU A 1 96 ? 8.238 10.897 -31.670 1.00 91.56 96 LEU A N 1
ATOM 749 C CA . LEU A 1 96 ? 9.389 10.033 -31.463 1.00 91.56 96 LEU A CA 1
ATOM 750 C C . LEU A 1 96 ? 10.169 10.566 -30.263 1.00 91.56 96 LEU A C 1
ATOM 752 O O . LEU A 1 96 ? 10.493 11.749 -30.209 1.00 91.56 96 LEU A O 1
ATOM 756 N N . GLY A 1 97 ? 10.436 9.708 -29.285 1.00 92.44 97 GLY A N 1
ATOM 757 C CA . GLY A 1 97 ? 11.198 10.069 -28.096 1.00 92.44 97 GLY A CA 1
ATOM 758 C C . GLY A 1 97 ? 11.665 8.827 -27.358 1.00 92.44 97 GLY A C 1
ATOM 759 O O . GLY A 1 97 ? 10.996 7.791 -27.392 1.00 92.44 97 GLY A O 1
ATOM 760 N N . MET A 1 98 ? 12.807 8.928 -26.685 1.00 94.44 98 MET A N 1
ATOM 761 C CA . MET A 1 98 ? 13.434 7.811 -25.977 1.00 94.44 98 MET A CA 1
ATOM 762 C C . MET A 1 98 ? 13.517 8.090 -24.476 1.00 94.44 98 MET A C 1
ATOM 764 O O . MET A 1 98 ? 13.658 9.228 -24.024 1.00 94.44 98 MET A O 1
ATOM 768 N N . LYS A 1 99 ? 13.393 7.029 -23.676 1.00 95.31 99 LYS A N 1
ATOM 769 C CA . LYS A 1 99 ? 13.504 7.084 -22.215 1.00 95.31 99 LYS A CA 1
ATOM 770 C C . LYS A 1 99 ? 14.038 5.756 -21.678 1.00 95.31 99 LYS A C 1
ATOM 772 O O . LYS A 1 99 ? 13.805 4.708 -22.279 1.00 95.31 99 LYS A O 1
ATOM 777 N N . THR A 1 100 ? 14.700 5.787 -20.523 1.00 95.06 100 THR A N 1
ATOM 778 C CA . THR A 1 100 ? 15.084 4.570 -19.790 1.00 95.06 100 THR A CA 1
ATOM 779 C C . THR A 1 100 ? 13.980 4.066 -18.853 1.00 95.06 100 THR A C 1
ATOM 781 O O . THR A 1 100 ? 13.184 4.857 -18.339 1.00 95.06 100 THR A O 1
ATOM 784 N N . ARG A 1 101 ? 13.953 2.758 -18.547 1.00 94.19 101 ARG A N 1
ATOM 785 C CA . ARG A 1 101 ? 13.063 2.157 -17.521 1.00 94.19 101 ARG A CA 1
ATOM 786 C C . ARG A 1 101 ? 13.530 2.422 -16.075 1.00 94.19 101 ARG A C 1
ATOM 788 O O . ARG A 1 101 ? 13.510 1.533 -15.230 1.00 94.19 101 ARG A O 1
ATOM 795 N N . SER A 1 102 ? 13.961 3.647 -15.780 1.00 92.19 102 SER A N 1
ATOM 796 C CA . SER A 1 102 ? 14.438 4.069 -14.456 1.00 92.19 102 SER A CA 1
ATOM 797 C C . SER A 1 102 ? 13.497 5.112 -13.835 1.00 92.19 102 SER A C 1
ATOM 799 O O . SER A 1 102 ? 12.996 5.972 -14.564 1.00 92.19 102 SER A O 1
ATOM 801 N N . PRO A 1 103 ? 13.296 5.118 -12.499 1.00 91.75 103 PRO A N 1
ATOM 802 C CA . PRO A 1 103 ? 12.583 6.197 -11.807 1.00 91.75 103 PRO A CA 1
ATOM 803 C C . PRO A 1 103 ? 13.218 7.571 -12.053 1.00 91.75 103 PRO A C 1
ATOM 805 O O . PRO A 1 103 ? 12.526 8.584 -12.122 1.00 91.75 103 PRO A O 1
ATOM 808 N N . ARG A 1 104 ? 14.548 7.594 -12.210 1.00 91.00 104 ARG A N 1
ATOM 809 C CA . ARG A 1 104 ? 15.331 8.759 -12.628 1.00 91.00 104 ARG A CA 1
ATOM 810 C C . ARG A 1 104 ? 15.918 8.465 -14.000 1.00 91.00 104 ARG A C 1
ATOM 812 O O . ARG A 1 104 ? 16.916 7.755 -14.112 1.00 91.00 104 ARG A O 1
ATOM 819 N N . SER A 1 105 ? 15.256 8.953 -15.036 1.00 87.81 105 SER A N 1
ATOM 820 C CA . SER A 1 105 ? 15.612 8.687 -16.429 1.00 87.81 105 SER A CA 1
ATOM 821 C C . SER A 1 105 ? 16.086 9.952 -17.131 1.00 87.81 105 SER A C 1
ATOM 823 O O . SER A 1 105 ? 15.464 11.004 -16.971 1.00 87.81 105 SER A O 1
ATOM 825 N N . VAL A 1 106 ? 17.084 9.817 -17.999 1.00 86.06 106 VAL A N 1
ATOM 826 C CA . VAL A 1 106 ? 17.348 10.807 -19.049 1.00 86.06 106 VAL A CA 1
ATOM 827 C C . VAL A 1 106 ? 16.227 10.710 -20.092 1.00 86.06 106 VAL A C 1
ATOM 829 O O . VAL A 1 106 ? 15.771 9.607 -20.406 1.00 86.06 106 VAL A O 1
ATOM 832 N N . VAL A 1 107 ? 15.742 11.857 -20.570 1.00 84.69 107 VAL A N 1
ATOM 833 C CA . VAL A 1 107 ? 14.665 11.957 -21.565 1.00 84.69 107 VAL A CA 1
ATOM 834 C C . VAL A 1 107 ? 15.191 12.735 -22.760 1.00 84.69 107 VAL A C 1
ATOM 836 O O . VAL A 1 107 ? 15.742 13.818 -22.574 1.00 84.69 107 VAL A O 1
ATOM 839 N N . THR A 1 108 ? 14.996 12.186 -23.955 1.00 76.50 108 THR A N 1
ATOM 840 C CA . THR A 1 108 ? 15.356 12.810 -25.235 1.00 76.50 108 THR A CA 1
ATOM 841 C C . THR A 1 108 ? 14.171 12.802 -26.180 1.00 76.50 108 THR A C 1
ATOM 843 O O . THR A 1 108 ? 13.469 11.758 -26.216 1.00 76.50 108 THR A O 1
#

Secondary structure (DSSP, 8-state):
---PPP-------PPPP--PPPPPPP-HHHHHHHHHHHHHHHHHHHHHHHHHHHHHHHHHHHHSPP-SPPSSPTTTTSTTT-HHHHEE---TTSSS--EESSSS--B-

pLDDT: mean 84.33, std 16.81, range [41.59, 97.44]

InterPro domains:
  IPR004888 Glycoside hydrolase family 63 [PTHR10412] (35-108)
  IPR031631 Glycosyl hydrolase family 63, N-terminal [PF16923] (85-108)
  IPR038518 Glycosyl hydrolase family 63, N-terminal domain superfamily [G3DSA:2.70.98.110] (75-108)

Foldseek 3Di:
DDDDDDDDDPPPPDDDDDDDPDDDDDDPPVVVVVVVVVVVVVVVVVVVVVVVVVVVVVVCVVPDDDPDDDPADPPCQDCVNCVPQQKDQPPPPDPGWMWGPDPDIDID

Radius of gyration: 48.05 Å; chains: 1; bounding box: 68×48×150 Å

Sequence (108 aa):
MTRDRRRHGGGEHRPPPVRKPPAPPPERKGSRVLLVAILSCLIGFGAFGYSNYMKWRQAVRVVTLHPTAPILPPNSSTAAASPDLFWGTYRPQVYLGMKTRSPRSVVT

Organism: Engystomops pustulosus (NCBI:txid76066)